Protein AF-A0AA40TSG0-F1 (afdb_monomer_lite)

Sequence (97 aa):
MCLDPSGDSWLDLAEGNVIKGARQGATPLDLQNWTPGQDVGTLDRRPTLVHSNIGMRDALQIRYQTGNKLVLQDGNKVVGILGDTELYHALLGKNHG

Secondary structure (DSSP, 8-state):
-EEETTTTEEEEE-GGGBEEEEEETTEE---EE--TTS-GGG--SS-EEEETT--HHHHHHHHHHH-SPEEEEETTEEEEEE-HHHHHHHHHHTT--

Organism: NCBI:txid200454

Foldseek 3Di:
DDFDVVQQKDFDADPQQATPFIDRVPHTFDEAEDDPPDDLLPDELGEYEYEQPDDLVVLVSNCVNNVTWYFYDDVRHGPDIHDPVNSVVVVVVVVPD

Structure (mmCIF, N/CA/C/O backbone):
data_AF-A0AA40TSG0-F1
#
_entry.id   AF-A0AA40TSG0-F1
#
loop_
_atom_site.group_PDB
_atom_site.id
_atom_site.type_symbol
_atom_site.label_atom_id
_atom_site.label_alt_id
_atom_site.label_comp_id
_atom_site.label_asym_id
_atom_site.label_entity_id
_atom_site.label_seq_id
_atom_site.pdbx_PDB_ins_code
_atom_site.Cartn_x
_atom_site.Cartn_y
_atom_site.Cartn_z
_atom_site.occupancy
_atom_site.B_iso_or_equiv
_atom_site.auth_seq_id
_atom_site.auth_comp_id
_atom_site.auth_asym_id
_atom_site.auth_atom_id
_atom_site.pdbx_PDB_model_num
ATOM 1 N N . MET A 1 1 ? 5.331 6.867 -5.528 1.00 83.81 1 MET A N 1
ATOM 2 C CA . MET A 1 1 ? 5.393 6.804 -4.045 1.00 83.81 1 MET A CA 1
ATOM 3 C C . MET A 1 1 ? 6.338 5.677 -3.642 1.00 83.81 1 MET A C 1
ATOM 5 O O . MET A 1 1 ? 6.306 4.639 -4.286 1.00 83.81 1 MET A O 1
ATOM 9 N N . CYS A 1 2 ? 7.211 5.876 -2.650 1.00 83.56 2 CYS A N 1
ATOM 10 C CA . CYS A 1 2 ? 8.180 4.853 -2.235 1.00 83.56 2 CYS A CA 1
ATOM 11 C C . CYS A 1 2 ? 7.517 3.808 -1.322 1.00 83.56 2 CYS A C 1
ATOM 13 O O . CYS A 1 2 ? 6.880 4.186 -0.339 1.00 83.56 2 CYS A O 1
ATOM 15 N N . LEU A 1 3 ? 7.668 2.518 -1.639 1.00 83.88 3 LEU A N 1
ATOM 16 C CA . LEU A 1 3 ? 7.243 1.410 -0.776 1.00 83.88 3 LEU A CA 1
ATOM 17 C C . LEU A 1 3 ? 8.392 0.987 0.134 1.00 83.88 3 LEU A C 1
ATOM 19 O O . LEU A 1 3 ? 8.275 1.019 1.356 1.00 83.88 3 LEU A O 1
ATOM 23 N N . ASP A 1 4 ? 9.529 0.656 -0.460 1.00 82.25 4 ASP A N 1
ATOM 24 C CA . ASP A 1 4 ? 10.735 0.278 0.258 1.00 82.25 4 ASP A CA 1
ATOM 25 C C . ASP A 1 4 ? 11.955 0.831 -0.489 1.00 82.25 4 ASP A C 1
ATOM 27 O O . ASP A 1 4 ? 12.262 0.340 -1.576 1.00 82.25 4 ASP A O 1
ATOM 31 N N . PRO A 1 5 ? 12.640 1.854 0.053 1.00 74.06 5 PRO A N 1
ATOM 32 C CA . PRO A 1 5 ? 13.813 2.421 -0.597 1.00 74.06 5 PRO A CA 1
ATOM 33 C C . PRO A 1 5 ? 14.981 1.430 -0.635 1.00 74.06 5 PRO A C 1
ATOM 35 O O . PRO A 1 5 ? 15.742 1.433 -1.597 1.00 74.06 5 PRO A O 1
ATOM 38 N N . SER A 1 6 ? 15.116 0.574 0.383 1.00 81.31 6 SER A N 1
ATOM 39 C CA . SER A 1 6 ? 16.211 -0.400 0.478 1.00 81.31 6 SER A CA 1
ATOM 40 C C . SER A 1 6 ? 16.069 -1.507 -0.564 1.00 81.31 6 SER A C 1
ATOM 42 O O . SER A 1 6 ? 17.059 -1.958 -1.133 1.00 81.31 6 SER A O 1
ATOM 44 N N . GLY A 1 7 ? 14.829 -1.924 -0.825 1.00 79.75 7 GLY A N 1
ATOM 45 C CA . GLY A 1 7 ? 14.478 -2.897 -1.852 1.00 79.75 7 GLY A CA 1
ATOM 46 C C . GLY A 1 7 ? 14.154 -2.295 -3.220 1.00 79.75 7 GLY A C 1
ATOM 47 O O . GLY A 1 7 ? 13.650 -3.033 -4.060 1.00 79.75 7 GLY A O 1
ATOM 48 N N . ASP A 1 8 ? 14.371 -0.991 -3.435 1.00 88.06 8 ASP A N 1
ATOM 49 C CA . ASP A 1 8 ? 14.046 -0.254 -4.671 1.00 88.06 8 ASP A CA 1
ATOM 50 C C . ASP A 1 8 ? 12.604 -0.487 -5.177 1.00 88.06 8 ASP A C 1
ATOM 52 O O . ASP A 1 8 ? 12.347 -0.675 -6.368 1.00 88.06 8 ASP A O 1
ATOM 56 N N . SER A 1 9 ? 11.642 -0.521 -4.250 1.00 89.00 9 SER A N 1
ATOM 57 C CA . SER A 1 9 ? 10.229 -0.783 -4.540 1.00 89.00 9 SER A CA 1
ATOM 58 C C . SER A 1 9 ? 9.396 0.497 -4.543 1.00 89.00 9 SER A C 1
ATOM 60 O O . SER A 1 9 ? 9.419 1.288 -3.592 1.00 89.00 9 SER A O 1
ATOM 62 N N . TRP A 1 10 ? 8.599 0.678 -5.596 1.00 92.75 10 TRP A N 1
ATOM 63 C CA . TRP A 1 10 ? 7.850 1.901 -5.875 1.00 92.75 10 TRP A CA 1
ATOM 64 C C . TRP A 1 10 ? 6.421 1.606 -6.332 1.00 92.75 10 TRP A C 1
ATOM 66 O O . TRP A 1 10 ? 6.174 0.661 -7.076 1.00 92.75 10 TRP A O 1
ATOM 76 N N . LEU A 1 11 ? 5.490 2.467 -5.921 1.00 93.81 11 LEU A N 1
ATOM 77 C CA . LEU A 1 11 ? 4.156 2.594 -6.507 1.00 93.81 11 LEU A CA 1
ATOM 78 C C . LEU A 1 11 ? 4.147 3.701 -7.554 1.00 93.81 11 LEU A C 1
ATOM 80 O O . LEU A 1 11 ? 4.499 4.850 -7.249 1.00 93.81 11 LEU A O 1
ATOM 84 N N . ASP A 1 12 ? 3.637 3.370 -8.731 1.00 93.44 12 ASP A N 1
ATOM 85 C CA . ASP A 1 12 ? 3.321 4.324 -9.781 1.00 93.44 12 ASP A CA 1
ATOM 86 C C . ASP A 1 12 ? 1.859 4.748 -9.631 1.00 93.44 12 ASP A C 1
ATOM 88 O O . ASP A 1 12 ? 0.936 3.930 -9.696 1.00 93.44 12 ASP A O 1
ATOM 92 N N . LEU A 1 13 ? 1.650 6.043 -9.398 1.00 93.44 13 LEU A N 1
ATOM 93 C CA . LEU A 1 13 ? 0.330 6.626 -9.183 1.00 93.44 13 LEU A CA 1
ATOM 94 C C . LEU A 1 13 ? -0.066 7.477 -10.391 1.00 93.44 13 LEU A C 1
ATOM 96 O O . LEU A 1 13 ? 0.751 8.217 -10.937 1.00 93.44 13 LEU A O 1
ATOM 100 N N . ALA A 1 14 ? -1.324 7.363 -10.799 1.00 93.50 14 ALA A N 1
ATOM 101 C CA . ALA A 1 14 ? -1.972 8.272 -11.730 1.00 93.50 14 ALA A CA 1
ATOM 102 C C . ALA A 1 14 ? -2.511 9.514 -10.996 1.00 93.50 14 ALA A C 1
ATOM 104 O O . ALA A 1 14 ? -2.363 9.667 -9.778 1.00 93.50 14 ALA A O 1
ATOM 105 N N . GLU A 1 15 ? -3.166 10.401 -11.745 1.00 91.94 15 GLU A N 1
ATOM 106 C CA . GLU A 1 15 ? -3.854 11.560 -11.181 1.00 91.94 15 GLU A CA 1
ATOM 107 C C . GLU A 1 15 ? -4.890 11.131 -10.125 1.00 91.94 15 GLU A C 1
ATOM 109 O O . GLU A 1 15 ? -5.562 10.105 -10.255 1.00 91.94 15 GLU A O 1
ATOM 114 N N . GLY A 1 16 ? -4.982 11.891 -9.031 1.00 89.94 16 GLY A N 1
ATOM 115 C CA . GLY A 1 16 ? -5.867 11.561 -7.911 1.00 89.94 16 GLY A CA 1
ATOM 116 C C . GLY A 1 16 ? -5.389 10.405 -7.019 1.00 89.94 16 GLY A C 1
ATOM 117 O O . GLY A 1 16 ? -6.205 9.859 -6.277 1.00 89.94 16 GLY A O 1
ATOM 118 N N . ASN A 1 17 ? -4.098 10.051 -7.064 1.00 93.31 17 ASN A N 1
ATOM 119 C CA . ASN A 1 17 ? -3.460 8.989 -6.267 1.00 93.31 17 ASN A CA 1
ATOM 120 C C . ASN A 1 17 ? -4.019 7.580 -6.517 1.00 93.31 17 ASN A C 1
ATOM 122 O O . ASN A 1 17 ? -3.998 6.727 -5.629 1.00 93.31 17 ASN A O 1
ATOM 126 N N . VAL A 1 18 ? -4.513 7.316 -7.722 1.00 94.44 18 VAL A N 1
ATOM 127 C CA . VAL A 1 18 ? -4.949 5.972 -8.120 1.00 94.44 18 VAL A CA 1
ATOM 128 C C . VAL A 1 18 ? -3.736 5.141 -8.527 1.00 94.44 18 VAL A C 1
ATOM 130 O O . VAL A 1 18 ? -2.841 5.641 -9.205 1.00 94.44 18 VAL A O 1
ATOM 133 N N . ILE A 1 19 ? -3.692 3.870 -8.133 1.00 93.88 19 ILE A N 1
ATOM 134 C CA . ILE A 1 19 ? -2.589 2.976 -8.504 1.00 93.88 19 ILE A CA 1
ATOM 135 C C . ILE A 1 19 ? -2.646 2.686 -10.002 1.00 93.88 19 ILE A C 1
ATOM 137 O O . ILE A 1 19 ? -3.654 2.201 -10.511 1.00 93.88 19 ILE A O 1
ATOM 141 N N . LYS A 1 20 ? -1.540 2.954 -10.696 1.00 94.56 20 LYS A N 1
ATOM 142 C CA . LYS A 1 20 ? -1.319 2.549 -12.089 1.00 94.56 20 LYS A CA 1
ATOM 143 C C . LYS A 1 20 ? -0.492 1.266 -12.175 1.00 94.56 20 LYS A C 1
ATOM 145 O O . LYS A 1 20 ? -0.661 0.489 -13.107 1.00 94.56 20 LYS A O 1
ATOM 150 N N . GLY A 1 21 ? 0.392 1.053 -11.204 1.00 92.94 21 GLY A N 1
ATOM 151 C CA . GLY A 1 21 ? 1.211 -0.144 -11.087 1.00 92.94 21 GLY A CA 1
ATOM 152 C C . GLY A 1 21 ? 2.160 -0.065 -9.897 1.00 92.94 21 GLY A C 1
ATOM 153 O O . GLY A 1 21 ? 2.193 0.928 -9.166 1.00 92.94 21 GLY A O 1
ATOM 154 N N . ALA A 1 22 ? 2.945 -1.117 -9.716 1.00 94.25 22 ALA A N 1
ATOM 155 C CA . ALA A 1 22 ? 4.079 -1.128 -8.810 1.00 94.25 22 ALA A CA 1
ATOM 156 C C . ALA A 1 22 ? 5.275 -1.766 -9.513 1.00 94.25 22 ALA A C 1
ATOM 158 O O . ALA A 1 22 ? 5.118 -2.545 -10.457 1.00 94.25 22 ALA A O 1
ATOM 159 N N . ARG A 1 23 ? 6.476 -1.432 -9.053 1.00 94.12 23 ARG A N 1
ATOM 160 C CA . ARG A 1 23 ? 7.717 -2.003 -9.569 1.00 94.12 23 ARG A CA 1
ATOM 161 C C . ARG A 1 23 ? 8.754 -2.166 -8.476 1.00 94.12 23 ARG A C 1
ATOM 163 O O . ARG A 1 23 ? 8.766 -1.405 -7.510 1.00 94.12 23 ARG A O 1
ATOM 170 N N . GLN A 1 24 ? 9.647 -3.118 -8.688 1.00 90.81 24 GLN A N 1
ATOM 171 C CA . GLN A 1 24 ? 10.885 -3.280 -7.946 1.00 90.81 24 GLN A CA 1
ATOM 172 C C . GLN A 1 24 ? 12.051 -3.156 -8.930 1.00 90.81 24 GLN A C 1
ATOM 174 O O . GLN A 1 24 ? 12.211 -3.991 -9.823 1.00 90.81 24 GLN A O 1
ATOM 179 N N . GLY A 1 25 ? 12.819 -2.071 -8.835 1.00 89.69 25 GLY A N 1
ATOM 180 C CA . GLY A 1 25 ? 13.749 -1.679 -9.892 1.00 89.69 25 GLY A CA 1
ATOM 181 C C . GLY A 1 25 ? 13.035 -1.532 -11.236 1.00 89.69 25 GLY A C 1
ATOM 182 O O . GLY A 1 25 ? 12.129 -0.705 -11.379 1.00 89.69 25 GLY A O 1
ATOM 183 N N . ALA A 1 26 ? 13.436 -2.334 -12.222 1.00 89.38 26 ALA A N 1
ATOM 184 C CA . ALA A 1 26 ? 12.826 -2.362 -13.554 1.00 89.38 26 ALA A CA 1
ATOM 185 C C . ALA A 1 26 ? 11.702 -3.407 -13.705 1.00 89.38 26 ALA A C 1
ATOM 187 O O . ALA A 1 26 ? 11.043 -3.446 -14.743 1.00 89.38 26 ALA A O 1
ATOM 188 N N . THR A 1 27 ? 11.481 -4.255 -12.699 1.00 91.75 27 THR A N 1
ATOM 189 C CA . THR A 1 27 ? 10.544 -5.380 -12.789 1.00 91.75 27 T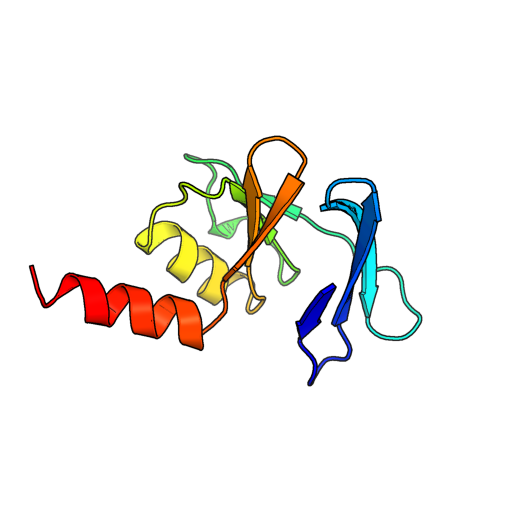HR A CA 1
ATOM 190 C C . THR A 1 27 ? 9.165 -4.969 -12.273 1.00 91.75 27 THR A C 1
ATOM 192 O O . THR A 1 27 ? 9.084 -4.412 -11.175 1.00 91.75 27 THR A O 1
ATOM 195 N N . PRO A 1 28 ? 8.074 -5.248 -13.010 1.00 92.75 28 PRO A N 1
ATOM 196 C CA . PRO A 1 28 ? 6.721 -5.076 -12.493 1.00 92.75 28 PRO A CA 1
ATOM 197 C C . PRO A 1 28 ? 6.510 -5.889 -11.214 1.00 92.75 28 PRO A C 1
ATOM 199 O O . PRO A 1 28 ? 6.954 -7.032 -11.115 1.00 92.75 28 PRO A O 1
ATOM 202 N N . LEU A 1 29 ? 5.834 -5.292 -10.240 1.00 92.19 29 LEU A N 1
ATOM 203 C CA . LEU A 1 29 ? 5.526 -5.907 -8.958 1.00 92.19 29 LEU A CA 1
ATOM 204 C C . LEU A 1 29 ? 4.013 -6.038 -8.816 1.00 92.19 29 LEU A C 1
ATOM 206 O O . LEU A 1 29 ? 3.289 -5.044 -8.893 1.00 92.19 29 LEU A O 1
ATOM 210 N N . ASP A 1 30 ? 3.544 -7.255 -8.568 1.00 93.38 30 ASP A N 1
ATOM 211 C CA . ASP A 1 30 ? 2.130 -7.491 -8.308 1.00 93.38 30 ASP A CA 1
ATOM 212 C C . ASP A 1 30 ? 1.753 -7.059 -6.891 1.00 93.38 30 ASP A C 1
ATOM 214 O O . ASP A 1 30 ? 2.456 -7.336 -5.914 1.00 93.38 30 ASP A O 1
ATOM 218 N N . LEU A 1 31 ? 0.586 -6.432 -6.786 1.00 93.81 31 LEU A N 1
ATOM 219 C CA . LEU A 1 31 ? -0.050 -6.106 -5.518 1.00 93.81 31 LEU A CA 1
ATOM 220 C C . LEU A 1 31 ? -1.111 -7.157 -5.202 1.00 93.81 31 LEU A C 1
ATOM 222 O O . LEU A 1 31 ? -1.798 -7.652 -6.095 1.00 93.81 31 LEU A O 1
ATOM 226 N N . GLN A 1 32 ? -1.272 -7.468 -3.921 1.00 96.88 32 GLN A N 1
ATOM 227 C CA . GLN A 1 32 ? -2.388 -8.282 -3.439 1.00 96.88 32 GLN A CA 1
ATOM 228 C C . GLN A 1 32 ? -3.322 -7.449 -2.573 1.00 96.88 32 GLN A C 1
ATOM 230 O O . GLN A 1 32 ? -2.904 -6.449 -1.997 1.00 96.88 32 GLN A O 1
ATOM 235 N N . ASN A 1 33 ? -4.576 -7.872 -2.463 1.00 97.12 33 ASN A N 1
ATOM 236 C CA . ASN A 1 33 ? -5.573 -7.208 -1.632 1.00 97.12 33 ASN A CA 1
ATOM 237 C C . ASN A 1 33 ? -5.873 -8.059 -0.402 1.00 97.12 33 ASN A C 1
ATOM 239 O O . ASN A 1 33 ? -5.863 -9.289 -0.478 1.00 97.12 33 ASN A O 1
ATOM 243 N N . TRP A 1 34 ? -6.188 -7.395 0.704 1.00 98.06 34 TRP A N 1
ATOM 244 C CA . TRP A 1 34 ? -6.776 -8.035 1.871 1.00 98.06 34 TRP A CA 1
ATOM 245 C C . TRP A 1 34 ? -7.992 -7.247 2.356 1.00 98.06 34 TRP A C 1
ATOM 247 O O . TRP A 1 34 ? -7.979 -6.014 2.390 1.00 98.06 34 TRP A O 1
ATOM 257 N N . THR A 1 35 ? -9.037 -7.967 2.758 1.00 95.94 35 THR A N 1
ATOM 258 C CA . THR A 1 35 ? -10.267 -7.389 3.319 1.00 95.94 35 THR A CA 1
ATOM 259 C C . THR A 1 35 ? -10.607 -7.997 4.682 1.00 95.94 35 THR A C 1
ATOM 261 O O . THR A 1 35 ? -10.286 -9.165 4.911 1.00 95.94 35 THR A O 1
ATOM 264 N N . PRO A 1 36 ? -11.317 -7.272 5.569 1.00 94.38 36 PRO A N 1
ATOM 265 C CA . PRO A 1 36 ? -11.709 -7.789 6.879 1.00 94.38 36 PRO A CA 1
ATOM 266 C C . PRO A 1 36 ? -12.402 -9.156 6.810 1.00 94.38 36 PRO A C 1
ATOM 268 O O . PRO A 1 36 ? -13.322 -9.357 6.021 1.00 94.38 36 PRO A O 1
ATOM 271 N N . GLY A 1 37 ? -11.958 -10.089 7.654 1.00 92.75 37 GLY A N 1
ATOM 272 C CA . GLY A 1 37 ? -12.464 -11.466 7.704 1.00 92.75 37 GLY A CA 1
ATOM 273 C C . GLY A 1 37 ? -11.722 -12.460 6.805 1.00 92.75 37 GLY A C 1
ATOM 274 O O . GLY A 1 37 ? -11.878 -13.664 6.997 1.00 92.75 37 GLY A O 1
ATOM 275 N N . GLN A 1 38 ? -10.884 -11.994 5.873 1.00 96.25 38 GLN A N 1
ATOM 276 C CA . GLN A 1 38 ? -9.979 -12.865 5.126 1.00 96.25 38 GLN A CA 1
ATOM 277 C C . GLN A 1 38 ? -8.853 -13.367 6.039 1.00 96.25 38 GLN A C 1
ATOM 279 O O . GLN A 1 38 ? -8.267 -12.595 6.804 1.00 96.25 38 GLN A O 1
ATOM 284 N N . ASP A 1 39 ? -8.510 -14.649 5.926 1.00 96.69 39 ASP A N 1
ATOM 285 C CA . ASP A 1 39 ? -7.357 -15.201 6.631 1.00 96.69 39 ASP A CA 1
ATOM 286 C C . ASP A 1 39 ? -6.056 -14.575 6.105 1.00 96.69 39 ASP A C 1
ATOM 288 O O . ASP A 1 39 ? -5.731 -14.648 4.921 1.00 96.69 39 ASP A O 1
ATOM 292 N N . VAL A 1 40 ? -5.300 -13.949 7.006 1.00 97.19 40 VAL A N 1
ATOM 293 C CA . VAL A 1 40 ? -4.004 -13.341 6.692 1.00 97.19 40 VAL A CA 1
ATOM 294 C C . VAL A 1 40 ? -2.986 -14.406 6.281 1.00 97.19 40 VAL A C 1
ATOM 296 O O . VAL A 1 40 ? -2.113 -14.118 5.469 1.00 97.19 40 VAL A O 1
ATOM 299 N N . GLY A 1 41 ? -3.102 -15.643 6.778 1.00 96.88 41 GLY A N 1
ATOM 300 C CA . GLY A 1 41 ? -2.180 -16.735 6.458 1.00 96.88 41 GLY A CA 1
ATOM 301 C C . GLY A 1 41 ? -2.130 -17.108 4.972 1.00 96.88 41 GLY A C 1
ATOM 302 O O . GLY A 1 41 ? -1.157 -17.716 4.533 1.00 96.88 41 GLY A O 1
ATOM 303 N N . THR A 1 42 ? -3.131 -16.706 4.182 1.00 96.25 42 THR A N 1
ATOM 304 C CA . THR A 1 42 ? -3.174 -16.949 2.732 1.00 96.25 42 THR A CA 1
ATOM 305 C C . THR A 1 42 ? -2.420 -15.898 1.917 1.00 96.25 42 THR A C 1
ATOM 307 O O . THR A 1 42 ? -2.412 -15.978 0.692 1.00 96.25 42 THR A O 1
ATOM 310 N N . LEU A 1 43 ? -1.878 -14.859 2.557 1.00 98.06 43 LEU A N 1
ATOM 311 C CA . LEU A 1 43 ? -1.184 -13.771 1.878 1.00 98.06 43 LEU A CA 1
ATOM 312 C C . LEU A 1 43 ? 0.265 -14.147 1.552 1.00 98.06 43 LEU A C 1
ATOM 314 O O . LEU A 1 43 ? 0.995 -14.662 2.404 1.00 98.06 43 LEU A O 1
ATOM 318 N N . ASP A 1 44 ? 0.694 -13.800 0.338 1.00 97.25 44 ASP A N 1
ATOM 319 C CA . ASP A 1 44 ? 2.070 -13.986 -0.119 1.00 97.25 44 ASP A CA 1
ATOM 320 C C . ASP A 1 44 ? 2.987 -12.869 0.395 1.00 97.25 44 ASP A C 1
ATOM 322 O O . ASP A 1 44 ? 2.545 -11.806 0.842 1.00 97.25 44 ASP A O 1
ATOM 326 N N . ARG A 1 45 ? 4.302 -13.069 0.262 1.00 94.56 45 ARG A N 1
ATOM 327 C CA . ARG A 1 45 ? 5.328 -12.081 0.631 1.00 94.56 45 ARG A CA 1
ATOM 328 C C . ARG A 1 45 ? 5.475 -10.954 -0.398 1.00 94.56 45 ARG A C 1
ATOM 330 O O . ARG A 1 45 ? 6.553 -10.747 -0.948 1.00 94.56 45 ARG A O 1
ATOM 337 N N . ARG A 1 46 ? 4.395 -10.209 -0.634 1.00 93.38 46 ARG A N 1
ATOM 338 C CA . ARG A 1 46 ? 4.339 -9.037 -1.525 1.00 93.38 46 ARG A CA 1
ATOM 339 C C . ARG A 1 46 ? 3.519 -7.896 -0.906 1.00 93.38 46 ARG A C 1
ATOM 341 O O . ARG A 1 46 ? 2.784 -8.134 0.059 1.00 93.38 46 ARG A O 1
ATOM 348 N N . PRO A 1 47 ? 3.634 -6.654 -1.416 1.00 93.81 47 PRO A N 1
ATOM 349 C CA . PRO A 1 47 ? 2.889 -5.526 -0.874 1.00 93.81 47 PRO A CA 1
ATOM 350 C C . PRO A 1 47 ? 1.384 -5.774 -0.897 1.00 93.81 47 PRO A C 1
ATOM 352 O O . PRO A 1 47 ? 0.826 -6.270 -1.879 1.00 93.81 47 PRO A O 1
ATOM 355 N N . THR A 1 48 ? 0.741 -5.423 0.213 1.00 97.25 48 TH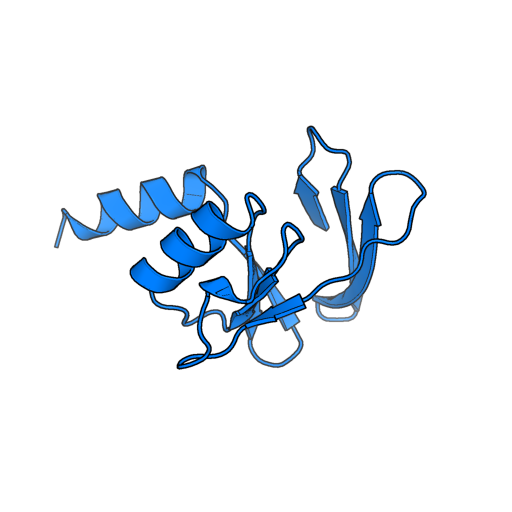R A N 1
ATOM 356 C CA . THR A 1 48 ? -0.683 -5.683 0.427 1.00 97.25 48 THR A CA 1
ATOM 357 C C . THR A 1 48 ? -1.447 -4.372 0.495 1.00 97.25 48 THR A C 1
ATOM 359 O O . THR A 1 48 ? -1.122 -3.488 1.291 1.00 97.25 48 THR A O 1
ATOM 362 N N . LEU A 1 49 ? -2.461 -4.266 -0.352 1.00 97.44 49 LEU A N 1
ATOM 363 C CA . LEU A 1 49 ? -3.459 -3.212 -0.362 1.00 97.44 49 LEU A CA 1
ATOM 364 C C . LEU A 1 49 ? -4.522 -3.515 0.685 1.00 97.44 49 LEU A C 1
ATOM 366 O O . LEU A 1 49 ? -5.081 -4.615 0.722 1.00 97.44 49 LEU A O 1
ATOM 370 N N . VAL A 1 50 ? -4.791 -2.531 1.534 1.00 97.69 50 VAL A N 1
ATOM 371 C CA . VAL A 1 50 ? -5.798 -2.616 2.590 1.00 97.69 50 VAL A CA 1
ATOM 372 C C . VAL A 1 50 ? -6.567 -1.308 2.686 1.00 97.69 50 VAL A C 1
ATOM 374 O O . VAL A 1 50 ? -6.060 -0.240 2.341 1.00 97.69 50 VAL A O 1
ATOM 377 N N . HIS A 1 51 ? -7.788 -1.376 3.206 1.00 97.44 51 HIS A N 1
ATOM 378 C CA . HIS A 1 51 ? -8.555 -0.170 3.484 1.00 97.44 51 HIS A CA 1
ATOM 379 C C . HIS A 1 51 ? -7.909 0.655 4.616 1.00 97.44 51 HIS A C 1
ATOM 381 O O . HIS A 1 51 ? -7.340 0.109 5.562 1.00 97.44 51 HIS A O 1
ATOM 387 N N . SER A 1 52 ? -8.009 1.982 4.542 1.00 95.62 52 SER A N 1
ATOM 388 C CA . SER A 1 52 ? -7.365 2.936 5.458 1.00 95.62 52 SER A CA 1
ATOM 389 C C . SER A 1 52 ? -7.856 2.841 6.906 1.00 95.62 52 SER A C 1
ATOM 391 O O . SER A 1 52 ? -7.142 3.227 7.827 1.00 95.62 52 SER A O 1
ATOM 393 N N . ASN A 1 53 ? -9.049 2.282 7.117 1.00 94.31 53 ASN A N 1
ATOM 394 C CA . ASN A 1 53 ? -9.626 2.019 8.439 1.00 94.31 53 ASN A CA 1
ATOM 395 C C . ASN A 1 53 ? -9.181 0.682 9.070 1.00 94.31 53 ASN A C 1
ATOM 397 O O . ASN A 1 53 ? -9.782 0.265 10.062 1.00 94.31 53 ASN A O 1
ATOM 401 N N . ILE A 1 54 ? -8.184 -0.005 8.496 1.00 95.50 54 ILE A N 1
ATOM 402 C CA . ILE A 1 54 ? -7.698 -1.295 8.998 1.00 95.50 54 ILE A CA 1
ATOM 403 C C . ILE A 1 54 ? -7.351 -1.240 10.494 1.00 95.50 54 ILE A C 1
ATOM 405 O O . ILE A 1 54 ? -6.731 -0.299 10.997 1.00 95.50 54 ILE A O 1
ATOM 409 N N . GLY A 1 55 ? -7.739 -2.290 11.220 1.00 92.75 55 GLY A N 1
ATOM 410 C CA . GLY A 1 55 ? -7.388 -2.451 12.624 1.00 92.75 55 GLY A CA 1
ATOM 411 C C . GLY A 1 55 ? -5.889 -2.695 12.815 1.00 92.75 55 GLY A C 1
ATOM 412 O O . GLY A 1 55 ? -5.257 -3.428 12.061 1.00 92.75 55 GLY A O 1
ATOM 413 N N . MET A 1 56 ? -5.317 -2.134 13.884 1.00 91.31 56 MET A N 1
ATOM 414 C CA . MET A 1 56 ? -3.876 -2.247 14.166 1.00 91.31 56 MET A CA 1
ATOM 415 C C . MET A 1 56 ? -3.392 -3.700 14.282 1.00 91.31 56 MET A C 1
ATOM 417 O O . MET A 1 56 ? -2.294 -4.026 13.842 1.00 91.31 56 MET A O 1
ATOM 421 N N . ARG A 1 57 ? -4.221 -4.582 14.854 1.00 92.56 57 ARG A N 1
ATOM 422 C CA . ARG A 1 57 ? -3.913 -6.012 14.977 1.00 92.56 57 ARG A CA 1
ATOM 423 C C . ARG A 1 57 ? -3.728 -6.661 13.605 1.00 92.56 57 ARG A C 1
ATOM 425 O O . ARG A 1 57 ? -2.720 -7.326 13.390 1.00 92.56 57 ARG A O 1
ATOM 432 N N . ASP A 1 58 ? -4.670 -6.439 12.695 1.00 96.19 58 ASP A N 1
ATOM 433 C CA . ASP A 1 58 ? -4.624 -7.020 11.352 1.00 96.19 58 ASP A CA 1
ATOM 434 C C . ASP A 1 58 ? -3.465 -6.424 10.552 1.00 96.19 58 ASP A C 1
ATOM 436 O O . ASP A 1 58 ? -2.716 -7.156 9.912 1.00 96.19 58 ASP A O 1
ATOM 440 N N . ALA A 1 59 ? -3.237 -5.112 10.667 1.00 96.25 59 ALA A N 1
ATOM 441 C CA . ALA A 1 59 ? -2.111 -4.447 10.022 1.00 96.25 59 ALA A CA 1
ATOM 442 C C . ALA A 1 59 ? -0.752 -5.031 10.453 1.00 96.25 59 ALA A C 1
ATOM 444 O O . ALA A 1 59 ? 0.101 -5.309 9.608 1.00 96.25 59 ALA A O 1
ATOM 445 N N . LEU A 1 60 ? -0.562 -5.273 11.756 1.00 95.50 60 LEU A N 1
ATOM 446 C CA . LEU A 1 60 ? 0.634 -5.936 12.285 1.00 95.50 60 LEU A CA 1
ATOM 447 C C . LEU A 1 60 ? 0.756 -7.376 11.787 1.00 95.50 60 LEU A C 1
ATOM 449 O O . LEU A 1 60 ? 1.840 -7.791 11.381 1.00 95.50 60 LEU A O 1
ATOM 453 N N . GLN A 1 61 ? -0.344 -8.131 11.795 1.00 96.50 61 GLN A N 1
ATOM 454 C CA . GLN A 1 61 ? -0.342 -9.523 11.355 1.00 96.50 61 GLN A CA 1
ATOM 455 C C . GLN A 1 61 ? 0.014 -9.636 9.867 1.00 96.50 61 GLN A C 1
ATOM 457 O O . GLN A 1 61 ? 0.868 -10.442 9.505 1.00 96.50 61 GLN A O 1
ATOM 462 N N . ILE A 1 62 ? -0.570 -8.789 9.015 1.00 97.81 62 ILE A N 1
ATOM 463 C CA . ILE A 1 62 ? -0.245 -8.711 7.585 1.00 97.81 62 ILE A CA 1
ATOM 464 C C . ILE A 1 62 ? 1.213 -8.300 7.397 1.00 97.81 62 ILE A C 1
ATOM 466 O O . ILE A 1 62 ? 1.914 -8.896 6.576 1.00 97.81 62 ILE A O 1
ATOM 470 N N . ARG A 1 63 ? 1.706 -7.318 8.164 1.00 96.00 63 ARG A N 1
ATOM 471 C CA . ARG A 1 63 ? 3.108 -6.903 8.061 1.00 96.00 63 ARG A CA 1
ATOM 472 C C . ARG A 1 63 ? 4.056 -8.048 8.399 1.00 96.00 63 ARG A C 1
ATOM 474 O O . ARG A 1 63 ? 5.028 -8.259 7.680 1.00 96.00 63 ARG A O 1
ATOM 481 N N . TYR A 1 64 ? 3.766 -8.787 9.464 1.00 96.00 64 TYR A N 1
ATOM 482 C CA . TYR A 1 64 ? 4.568 -9.929 9.888 1.00 96.00 64 TYR A CA 1
ATOM 483 C C . TYR A 1 64 ? 4.530 -11.071 8.863 1.00 96.00 64 TYR A C 1
ATOM 485 O O . TYR A 1 64 ? 5.578 -11.585 8.481 1.00 96.00 64 TYR A O 1
ATOM 493 N N . GLN A 1 65 ? 3.338 -11.416 8.370 1.00 97.19 65 GLN A N 1
ATOM 494 C CA . GLN A 1 65 ? 3.132 -12.483 7.389 1.00 97.19 65 GLN A CA 1
ATOM 495 C C . GLN A 1 65 ? 3.831 -12.189 6.057 1.00 97.19 65 GLN A C 1
ATOM 497 O O . GLN A 1 65 ? 4.543 -13.027 5.507 1.00 97.19 65 GLN A O 1
ATOM 502 N N . THR A 1 66 ? 3.610 -10.993 5.513 1.00 96.19 66 THR A N 1
ATOM 503 C CA . THR A 1 66 ? 4.066 -10.649 4.161 1.00 96.19 66 THR A CA 1
ATOM 504 C C . THR A 1 66 ? 5.489 -10.101 4.158 1.00 96.19 66 THR A C 1
ATOM 506 O O . THR A 1 66 ? 6.168 -10.143 3.133 1.00 96.19 66 THR A O 1
ATOM 509 N N . GLY A 1 67 ? 5.954 -9.557 5.286 1.00 94.75 67 GLY A N 1
ATOM 510 C CA . GLY A 1 67 ? 7.213 -8.821 5.402 1.00 94.75 67 GLY A CA 1
ATOM 511 C C . GLY A 1 67 ? 7.213 -7.457 4.704 1.00 94.75 67 GLY A C 1
ATOM 512 O O . GLY A 1 67 ? 8.209 -6.741 4.783 1.00 94.75 67 GLY A O 1
ATOM 513 N N . ASN A 1 68 ? 6.120 -7.068 4.044 1.00 93.81 68 ASN A N 1
ATOM 514 C CA . ASN A 1 68 ? 6.041 -5.873 3.211 1.00 93.81 68 ASN A CA 1
ATOM 515 C C . ASN A 1 68 ? 5.208 -4.784 3.885 1.00 93.81 68 ASN A C 1
ATOM 517 O O . ASN A 1 68 ? 4.260 -5.073 4.614 1.00 93.81 68 A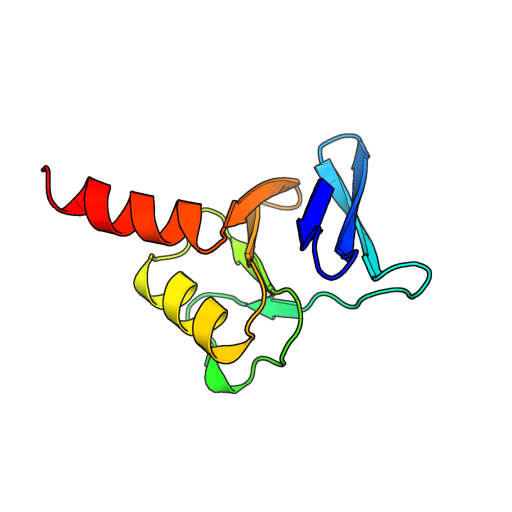SN A O 1
ATOM 521 N N . 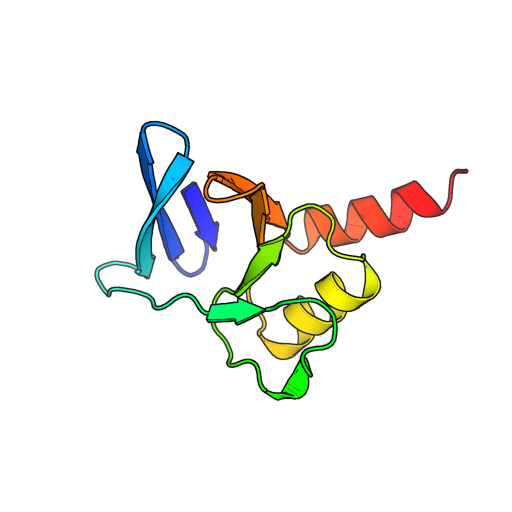LYS A 1 69 ? 5.536 -3.516 3.613 1.00 93.88 69 LYS A N 1
ATOM 522 C CA . LYS A 1 69 ? 4.694 -2.397 4.054 1.00 93.88 69 LYS A CA 1
ATOM 523 C C . LYS A 1 69 ? 3.310 -2.500 3.417 1.00 93.88 69 LYS A C 1
ATOM 525 O O . LYS A 1 69 ? 3.166 -2.984 2.292 1.00 93.88 69 LYS A O 1
ATOM 530 N N . LEU A 1 70 ? 2.306 -2.024 4.141 1.00 96.50 70 LEU A N 1
ATOM 531 C CA . LEU A 1 70 ? 0.936 -2.016 3.654 1.00 96.50 70 LEU A CA 1
ATOM 532 C C . LEU A 1 70 ? 0.667 -0.710 2.913 1.00 96.50 70 LEU A C 1
ATOM 534 O O . LEU A 1 70 ? 1.164 0.352 3.295 1.00 96.50 70 LEU A O 1
ATOM 538 N N . VAL A 1 71 ? -0.149 -0.795 1.872 1.00 96.81 71 VAL A N 1
ATOM 539 C CA . VAL A 1 71 ? -0.622 0.358 1.110 1.00 96.81 71 VAL A CA 1
ATOM 540 C C . VAL A 1 71 ? -2.055 0.636 1.535 1.00 96.81 71 VAL A C 1
ATOM 542 O O . VAL A 1 71 ? -2.930 -0.210 1.363 1.00 96.81 71 VAL A O 1
ATOM 545 N N . LEU A 1 72 ? -2.289 1.813 2.110 1.00 97.19 72 LEU A N 1
ATOM 546 C CA . LEU A 1 72 ? -3.600 2.213 2.606 1.00 97.19 72 LEU A CA 1
ATOM 547 C C . LEU A 1 72 ? -4.411 2.851 1.481 1.00 97.19 72 LEU A C 1
ATOM 549 O O . LEU A 1 72 ? -3.949 3.803 0.841 1.00 97.19 72 LEU A O 1
ATOM 553 N N . GLN A 1 73 ? -5.635 2.367 1.291 1.00 96.62 73 GLN A N 1
ATOM 554 C CA . GLN A 1 73 ? -6.590 2.918 0.339 1.00 96.62 73 GLN A CA 1
ATOM 555 C C . GLN A 1 73 ? -7.860 3.426 1.016 1.00 96.62 73 GLN A C 1
ATOM 557 O O . GLN A 1 73 ? -8.383 2.801 1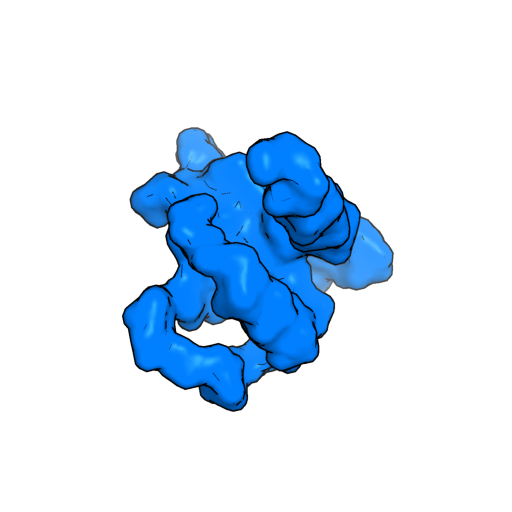.934 1.00 96.62 73 GLN A O 1
ATOM 562 N N . ASP A 1 74 ? -8.377 4.544 0.520 1.00 95.75 74 ASP A N 1
ATOM 563 C CA . ASP A 1 74 ? -9.752 4.983 0.754 1.00 95.75 74 ASP A CA 1
ATOM 564 C C . ASP A 1 74 ? -10.470 5.024 -0.601 1.00 95.75 74 ASP A C 1
ATOM 566 O O . ASP A 1 74 ? -10.075 5.751 -1.525 1.00 95.75 74 ASP A O 1
ATOM 570 N N . GLY A 1 75 ? -11.448 4.135 -0.775 1.00 91.81 75 GLY A N 1
ATOM 571 C CA . GLY A 1 75 ? -11.951 3.768 -2.096 1.00 91.81 75 GLY A CA 1
ATOM 572 C C . GLY A 1 75 ? -10.817 3.278 -3.004 1.00 91.81 75 GLY A C 1
ATOM 573 O O . GLY A 1 75 ? -10.134 2.310 -2.690 1.00 91.81 75 GLY A O 1
ATOM 574 N N . ASN A 1 76 ? -10.601 3.960 -4.133 1.00 91.12 76 ASN A N 1
ATOM 575 C CA . ASN A 1 76 ? -9.544 3.618 -5.096 1.00 91.12 76 ASN A CA 1
ATOM 576 C C . ASN A 1 76 ? -8.283 4.498 -4.971 1.00 91.12 76 ASN A C 1
ATOM 578 O O . ASN A 1 76 ? -7.394 4.450 -5.823 1.00 91.12 76 ASN A O 1
ATOM 582 N N . LYS A 1 77 ? -8.214 5.356 -3.947 1.00 95.56 77 LYS A N 1
ATOM 583 C CA . LYS A 1 77 ? -7.120 6.317 -3.780 1.00 95.56 77 LYS A CA 1
A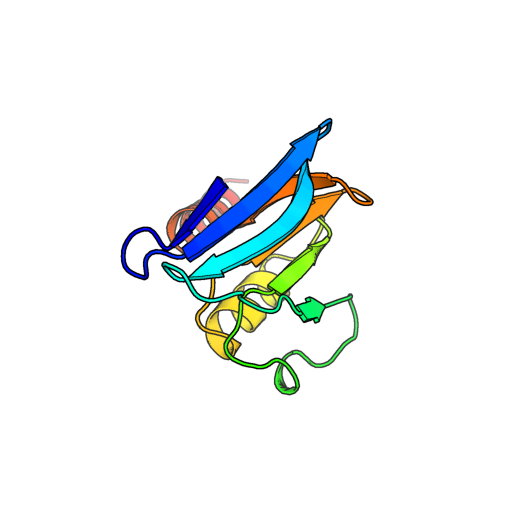TOM 584 C C . LYS A 1 77 ? -6.140 5.819 -2.739 1.00 95.56 77 LYS A C 1
ATOM 586 O O . LYS A 1 77 ? -6.546 5.454 -1.641 1.00 95.56 77 LYS A O 1
ATOM 591 N N . VAL A 1 78 ? -4.851 5.866 -3.056 1.00 96.25 78 VAL A N 1
ATOM 592 C CA . VAL A 1 78 ? -3.791 5.655 -2.070 1.00 96.25 78 VAL A CA 1
ATOM 593 C C . VAL A 1 78 ? -3.723 6.871 -1.159 1.00 96.25 78 VAL A C 1
ATOM 595 O O . VAL A 1 78 ? -3.509 7.998 -1.615 1.00 96.25 78 VAL A O 1
ATOM 598 N N . VAL A 1 79 ? -3.896 6.626 0.136 1.00 95.94 79 VAL A N 1
ATOM 599 C CA . VAL A 1 79 ? -3.891 7.665 1.174 1.00 95.94 79 VAL A CA 1
ATOM 600 C C . VAL A 1 79 ? -2.679 7.575 2.095 1.00 95.94 79 VAL A C 1
ATOM 602 O O . VAL A 1 79 ? -2.397 8.523 2.821 1.00 95.94 79 VAL A O 1
ATOM 605 N N . GLY A 1 80 ? -1.921 6.477 2.049 1.00 94.38 80 GLY A N 1
ATOM 606 C CA . GLY A 1 80 ? -0.700 6.346 2.834 1.00 94.38 80 GLY A CA 1
ATOM 607 C C . GLY A 1 80 ? -0.025 4.989 2.702 1.00 94.38 80 GLY A C 1
ATOM 608 O O . GLY A 1 80 ? -0.549 4.070 2.075 1.00 94.38 80 GLY A O 1
ATOM 609 N N . ILE A 1 81 ? 1.143 4.880 3.329 1.00 94.25 81 ILE A N 1
ATOM 610 C CA . ILE A 1 81 ? 1.895 3.638 3.507 1.00 94.25 81 ILE A CA 1
ATOM 611 C C . ILE A 1 81 ? 2.028 3.392 5.004 1.00 94.25 81 ILE A C 1
ATOM 613 O O . ILE A 1 81 ? 2.289 4.325 5.760 1.00 94.25 81 ILE A O 1
ATOM 617 N N . LEU A 1 82 ? 1.860 2.143 5.421 1.00 94.12 82 LEU A N 1
ATOM 618 C CA . LEU A 1 82 ? 1.987 1.727 6.811 1.00 94.12 82 LEU A CA 1
ATOM 619 C C . LEU A 1 82 ? 3.192 0.782 6.942 1.00 94.12 82 LEU A C 1
ATOM 621 O O . LEU A 1 82 ? 3.142 -0.381 6.525 1.00 94.12 82 LEU A O 1
ATOM 625 N N . GLY A 1 83 ? 4.298 1.323 7.461 1.00 92.06 83 GLY A N 1
ATOM 626 C CA . GLY A 1 83 ? 5.556 0.630 7.728 1.00 92.06 83 GLY A CA 1
ATOM 627 C C . GLY A 1 83 ? 5.822 0.435 9.224 1.00 92.06 83 GLY A C 1
ATOM 628 O O . GLY A 1 83 ? 4.934 0.615 10.053 1.00 92.06 83 GLY A O 1
ATOM 629 N N . ASP A 1 84 ? 7.048 0.041 9.590 1.00 91.12 84 ASP A N 1
ATOM 630 C CA . ASP A 1 84 ? 7.390 -0.260 10.994 1.00 91.12 84 ASP A CA 1
ATOM 631 C C . ASP A 1 84 ? 7.309 0.980 11.873 1.00 91.12 84 ASP A C 1
ATOM 633 O O . ASP A 1 84 ? 6.793 0.910 12.983 1.00 91.12 84 ASP A O 1
ATOM 637 N N . THR A 1 85 ? 7.788 2.116 11.366 1.00 89.62 85 THR A N 1
ATOM 638 C CA . THR A 1 85 ? 7.770 3.393 12.079 1.00 89.62 85 THR A CA 1
ATOM 639 C C . THR A 1 85 ? 6.341 3.829 12.381 1.00 89.62 85 THR A C 1
ATOM 641 O O . THR A 1 85 ? 6.025 4.148 13.525 1.00 89.62 85 THR A O 1
ATOM 644 N N . GLU A 1 86 ? 5.449 3.789 11.391 1.00 90.56 86 GLU A N 1
ATOM 645 C CA . GLU A 1 86 ? 4.049 4.177 11.568 1.00 90.56 86 GLU A CA 1
ATOM 646 C C . GLU A 1 86 ? 3.300 3.200 12.486 1.00 90.56 86 GLU A C 1
ATOM 648 O O . GLU A 1 86 ? 2.553 3.636 13.364 1.00 90.56 86 GLU A O 1
ATOM 653 N N . LEU A 1 87 ? 3.538 1.889 12.343 1.00 90.56 87 LEU A N 1
ATOM 654 C CA . LEU A 1 87 ? 2.973 0.863 13.228 1.00 90.56 87 LEU A CA 1
ATOM 655 C C . LEU A 1 87 ? 3.450 1.049 14.675 1.00 90.56 87 LEU A C 1
ATOM 657 O O . LEU A 1 87 ? 2.645 1.007 15.604 1.00 90.56 87 LEU A O 1
ATOM 661 N N . TYR A 1 88 ? 4.743 1.308 14.871 1.00 88.00 88 TYR A N 1
ATOM 662 C CA . TYR A 1 88 ? 5.331 1.563 16.183 1.00 88.00 88 TYR A CA 1
ATOM 663 C C . TYR A 1 88 ? 4.733 2.813 16.836 1.00 88.00 88 TYR A C 1
ATOM 665 O O . TYR A 1 88 ? 4.272 2.758 17.978 1.00 88.00 88 TYR A O 1
ATOM 673 N N . HIS A 1 89 ? 4.659 3.931 16.108 1.00 86.56 89 HIS A N 1
ATOM 674 C CA . HIS A 1 89 ? 4.055 5.155 16.633 1.00 86.56 89 HIS A CA 1
ATOM 675 C C . HIS A 1 89 ? 2.569 4.988 16.953 1.00 86.56 89 HIS A C 1
ATOM 677 O O . HIS A 1 89 ? 2.110 5.503 17.972 1.00 86.56 89 HIS A O 1
ATOM 683 N N . ALA A 1 90 ? 1.820 4.240 16.144 1.00 83.50 90 ALA A N 1
ATOM 684 C CA . ALA A 1 90 ? 0.406 3.998 16.398 1.00 83.50 90 ALA A CA 1
ATOM 685 C C . ALA A 1 90 ? 0.161 3.102 17.627 1.00 83.50 90 ALA A C 1
ATOM 687 O O . ALA A 1 90 ? -0.845 3.276 18.319 1.00 83.50 90 ALA A O 1
ATOM 688 N N . LEU A 1 91 ? 1.078 2.176 17.930 1.00 83.00 91 LEU A N 1
ATOM 689 C CA . LEU A 1 91 ? 1.051 1.394 19.169 1.00 83.00 91 LEU A CA 1
ATOM 690 C C . LEU A 1 91 ? 1.358 2.260 20.397 1.00 83.00 91 LEU A C 1
ATOM 692 O O . LEU A 1 91 ? 0.657 2.164 21.400 1.00 83.00 91 LEU A O 1
ATOM 696 N N . LEU A 1 92 ? 2.361 3.140 20.313 1.00 81.75 92 LEU A N 1
ATOM 697 C CA . LEU A 1 92 ? 2.731 4.032 21.418 1.00 81.75 92 LEU A CA 1
ATOM 698 C C . LEU A 1 92 ? 1.696 5.129 21.690 1.00 81.75 92 LEU A C 1
ATOM 700 O O . LEU A 1 92 ? 1.432 5.461 22.846 1.00 81.75 92 LEU A O 1
ATOM 704 N N . GLY A 1 93 ? 1.103 5.693 20.637 1.00 67.00 93 GLY A N 1
ATOM 705 C CA . GLY A 1 93 ? 0.073 6.727 20.746 1.00 67.00 93 GLY A CA 1
ATOM 706 C C . GLY A 1 93 ? -1.209 6.226 21.412 1.00 67.00 93 GLY A C 1
ATOM 707 O O . GLY A 1 93 ? -1.914 7.010 22.035 1.00 67.00 93 GLY A O 1
ATOM 708 N N . LYS A 1 94 ? -1.485 4.916 21.353 1.00 58.00 94 LYS A N 1
ATOM 709 C CA . LYS A 1 94 ? -2.634 4.289 22.024 1.00 58.00 94 LYS A CA 1
ATOM 710 C C . LYS A 1 94 ? -2.437 4.034 23.523 1.00 58.00 94 LYS A C 1
ATOM 712 O O . LYS A 1 94 ? -3.416 3.720 24.188 1.00 58.00 94 LYS A O 1
ATOM 717 N N . ASN A 1 95 ? -1.221 4.200 24.054 1.00 49.16 95 ASN A N 1
ATOM 718 C CA . ASN A 1 95 ? -0.937 4.094 25.493 1.00 49.16 95 ASN A CA 1
ATOM 719 C C . ASN A 1 95 ? -0.998 5.446 26.231 1.00 49.16 95 ASN A C 1
ATOM 721 O O . ASN A 1 95 ? -0.731 5.496 27.429 1.00 49.16 95 ASN A O 1
ATOM 725 N N . HIS A 1 96 ? -1.354 6.531 25.538 1.00 41.81 96 HIS A N 1
ATOM 726 C CA . HIS A 1 96 ? -1.622 7.841 26.135 1.00 41.81 96 HIS A CA 1
ATOM 727 C C . HIS A 1 96 ? -3.036 8.292 25.748 1.00 41.81 96 HIS A C 1
ATOM 729 O O . HIS A 1 96 ? -3.215 9.168 24.903 1.00 41.81 96 HIS A O 1
ATOM 735 N N . GLY A 1 97 ? -4.034 7.638 26.339 1.00 39.00 97 GLY A N 1
ATOM 736 C CA . GLY A 1 97 ? -5.449 7.991 26.259 1.00 39.00 97 GLY A CA 1
ATOM 737 C C . GLY A 1 97 ? -6.144 7.602 27.547 1.00 39.00 97 GLY A C 1
ATOM 738 O O . GLY A 1 97 ? -6.022 6.413 27.912 1.00 39.00 97 GLY A O 1
#

pLDDT: mean 90.63, std 10.58, range [39.0, 98.06]

Radius of gyration: 13.32 Å; chains: 1; bounding box: 29×28×40 Å